Protein AF-A0A933A545-F1 (afdb_monomer_lite)

Foldseek 3Di:
DPPVPDPDDDPVVVVVVVVVVVVVVVVVCVVVVAAEEEDDPPDPVCVVCVVQVVPDDDDDRSHHYDDDDDDPDDDDDDPPDDPDD

Sequence (85 aa):
MCHRGRKIPSSAVFGQISQAFKKELRTWADGNGIPWIEFAKGDRKDDVVEPYRKRSTGDGVIMVGVAQEKANAWRGLKTVQGRQV

Structure (mmCIF, N/CA/C/O backbone):
data_AF-A0A933A545-F1
#
_entry.id   AF-A0A933A545-F1
#
loop_
_atom_site.group_PDB
_atom_site.id
_atom_site.type_symbol
_atom_site.label_atom_id
_atom_site.label_alt_id
_atom_site.label_comp_id
_atom_site.label_asym_id
_atom_site.label_entity_id
_atom_site.label_seq_id
_atom_site.pdbx_PDB_ins_code
_atom_site.Cartn_x
_atom_site.Cartn_y
_atom_site.Cartn_z
_atom_site.occupancy
_atom_site.B_iso_or_equiv
_atom_site.auth_seq_id
_atom_site.auth_comp_id
_atom_site.auth_asym_id
_atom_site.auth_atom_id
_atom_site.pdbx_PDB_model_num
ATOM 1 N N . MET A 1 1 ? 16.836 10.950 -26.834 1.00 51.34 1 MET A N 1
ATOM 2 C CA . MET A 1 1 ? 17.047 10.149 -25.605 1.00 51.34 1 MET A CA 1
ATOM 3 C C . MET A 1 1 ? 15.751 9.412 -25.285 1.00 51.34 1 MET A C 1
ATOM 5 O O . MET A 1 1 ? 14.733 10.068 -25.123 1.00 51.34 1 MET A O 1
ATOM 9 N N . CYS A 1 2 ? 15.736 8.075 -25.274 1.00 64.31 2 CYS A N 1
ATOM 10 C CA . CYS A 1 2 ? 14.529 7.328 -24.898 1.00 64.31 2 CYS A CA 1
ATOM 11 C C . CYS A 1 2 ? 14.429 7.294 -23.370 1.00 64.31 2 CYS A C 1
ATOM 13 O O . CYS A 1 2 ? 15.310 6.720 -22.734 1.00 64.31 2 CYS A O 1
ATOM 15 N N . HIS A 1 3 ? 13.359 7.860 -22.801 1.00 72.25 3 HIS A N 1
ATOM 16 C CA . HIS A 1 3 ? 13.121 8.026 -21.354 1.00 72.25 3 HIS A CA 1
ATOM 17 C C . HIS A 1 3 ? 13.372 6.756 -20.508 1.00 72.25 3 HIS A C 1
ATOM 19 O O . HIS A 1 3 ? 13.626 6.852 -19.314 1.00 72.25 3 HIS A O 1
ATOM 25 N N . ARG A 1 4 ? 13.333 5.557 -21.114 1.00 72.56 4 ARG A N 1
ATOM 26 C CA . ARG A 1 4 ? 13.535 4.264 -20.429 1.00 72.56 4 ARG A CA 1
ATOM 27 C C . ARG A 1 4 ? 14.461 3.291 -21.166 1.00 72.56 4 ARG A C 1
ATOM 29 O O . ARG A 1 4 ? 14.350 2.080 -20.990 1.00 72.56 4 ARG A O 1
ATOM 36 N N . GLY A 1 5 ? 15.326 3.803 -22.046 1.00 75.69 5 GLY A N 1
ATOM 37 C CA . GLY A 1 5 ? 16.370 3.014 -22.719 1.00 75.69 5 GLY A CA 1
ATOM 38 C C . GLY A 1 5 ? 15.877 1.911 -23.670 1.00 75.69 5 GLY A C 1
ATOM 39 O O . GLY A 1 5 ? 16.665 1.073 -24.099 1.00 75.69 5 GLY A O 1
ATOM 40 N N . ARG A 1 6 ? 14.582 1.873 -24.013 1.00 73.44 6 ARG A N 1
ATOM 41 C CA . ARG A 1 6 ? 14.016 0.893 -24.955 1.00 73.44 6 ARG A CA 1
ATOM 42 C C . ARG A 1 6 ? 13.956 1.484 -26.363 1.00 73.44 6 ARG A C 1
ATOM 44 O O . ARG A 1 6 ? 13.519 2.617 -26.523 1.00 73.44 6 ARG A O 1
ATOM 51 N N . LYS A 1 7 ? 14.355 0.692 -27.369 1.00 74.25 7 LYS A N 1
ATOM 52 C CA . LYS A 1 7 ? 14.331 1.077 -28.796 1.00 74.25 7 LYS A CA 1
ATOM 53 C C . LYS A 1 7 ? 12.920 1.346 -29.335 1.00 74.25 7 LYS A C 1
ATOM 55 O O . LYS A 1 7 ? 12.780 2.106 -30.280 1.00 74.25 7 LYS A O 1
ATOM 60 N N . ILE A 1 8 ? 11.900 0.725 -28.741 1.00 75.50 8 ILE A N 1
ATOM 61 C CA . ILE A 1 8 ? 10.490 0.889 -29.106 1.00 75.50 8 ILE A CA 1
ATOM 62 C C . ILE A 1 8 ? 9.617 0.975 -27.846 1.00 75.50 8 ILE A C 1
ATOM 64 O O . ILE A 1 8 ? 9.926 0.310 -26.847 1.00 75.50 8 ILE A O 1
ATOM 68 N N . PRO A 1 9 ? 8.522 1.756 -27.871 1.00 72.81 9 PRO A N 1
ATOM 69 C CA . PRO A 1 9 ? 7.520 1.726 -26.814 1.00 72.81 9 PRO A CA 1
ATOM 70 C C . PRO A 1 9 ? 6.834 0.354 -26.814 1.00 72.81 9 PRO A C 1
ATOM 72 O O . PRO A 1 9 ? 6.191 -0.035 -27.784 1.00 72.81 9 PRO A O 1
ATOM 75 N N . SER A 1 10 ? 7.004 -0.407 -25.731 1.00 79.94 10 SER A N 1
ATOM 76 C CA . SER A 1 10 ? 6.458 -1.760 -25.595 1.00 79.94 10 SER A CA 1
ATOM 77 C C . SER A 1 10 ? 5.556 -1.857 -24.373 1.00 79.94 10 SER A C 1
ATOM 79 O O . SER A 1 10 ? 5.946 -1.468 -23.272 1.00 79.94 10 SER A O 1
ATOM 81 N N . SER A 1 11 ? 4.379 -2.457 -24.549 1.00 75.44 11 SER A N 1
ATOM 82 C CA . SER A 1 11 ? 3.436 -2.731 -23.462 1.00 75.44 11 SER A CA 1
ATOM 83 C C . SER A 1 11 ? 3.983 -3.707 -22.414 1.00 75.44 11 SER A C 1
ATOM 85 O O . SER A 1 11 ? 3.572 -3.654 -21.257 1.00 75.44 11 SER A O 1
ATOM 87 N N . ALA A 1 12 ? 4.980 -4.532 -22.761 1.00 79.31 12 ALA A N 1
ATOM 88 C CA . ALA A 1 12 ? 5.667 -5.419 -21.816 1.00 79.31 12 ALA A CA 1
ATOM 89 C C . ALA A 1 12 ? 6.340 -4.652 -20.661 1.00 79.31 12 ALA A C 1
ATOM 91 O O . ALA A 1 12 ? 6.574 -5.196 -19.581 1.00 79.31 12 ALA A O 1
ATOM 92 N N . VAL A 1 13 ? 6.642 -3.371 -20.879 1.00 82.31 13 VAL A N 1
ATOM 93 C CA . VAL A 1 13 ? 7.263 -2.499 -19.885 1.00 82.31 13 VAL A CA 1
ATOM 94 C C . VAL A 1 13 ? 6.259 -2.060 -18.810 1.00 82.31 13 VAL A C 1
ATOM 96 O O . VAL A 1 13 ? 6.678 -1.779 -17.687 1.00 82.31 13 VAL A O 1
ATOM 99 N N . PHE A 1 14 ? 4.950 -2.045 -19.094 1.00 82.31 14 PHE A N 1
ATOM 100 C CA . PHE A 1 14 ? 3.929 -1.646 -18.116 1.00 82.31 14 PHE A CA 1
ATOM 101 C C . PHE A 1 14 ? 3.904 -2.568 -16.899 1.00 82.31 14 PHE A C 1
ATOM 103 O O . PHE A 1 14 ? 3.909 -2.079 -15.773 1.00 82.31 14 PHE A O 1
ATOM 110 N N . GLY A 1 15 ? 4.005 -3.885 -17.112 1.00 84.38 15 GLY A N 1
ATOM 111 C CA . GLY A 1 15 ? 4.082 -4.851 -16.014 1.00 84.38 15 GLY A CA 1
ATOM 112 C C . GLY A 1 15 ? 5.246 -4.561 -15.063 1.00 84.38 15 GLY A C 1
ATOM 113 O O . GLY A 1 15 ? 5.062 -4.569 -13.852 1.00 84.38 15 GLY A O 1
ATOM 114 N N . GLN A 1 16 ? 6.422 -4.210 -15.591 1.00 86.69 16 GLN A N 1
ATOM 115 C CA . GLN A 1 16 ? 7.595 -3.887 -14.767 1.00 86.69 16 GLN A CA 1
ATOM 116 C C . GLN A 1 16 ? 7.376 -2.629 -13.914 1.00 86.69 16 GLN A C 1
ATOM 118 O O . GLN A 1 16 ? 7.752 -2.631 -12.746 1.00 86.69 16 GLN A O 1
ATOM 123 N N . ILE A 1 17 ? 6.727 -1.588 -14.460 1.00 87.12 17 ILE A N 1
ATOM 124 C CA . ILE A 1 17 ? 6.383 -0.371 -13.694 1.00 87.12 17 ILE A CA 1
ATOM 125 C C . ILE A 1 17 ? 5.452 -0.728 -12.546 1.00 87.12 17 ILE A C 1
ATOM 127 O O . ILE A 1 17 ? 5.725 -0.393 -11.400 1.00 87.12 17 ILE A O 1
ATOM 131 N N . SER A 1 18 ? 4.346 -1.406 -12.861 1.00 87.94 18 SER A N 1
ATOM 132 C CA . SER A 1 18 ? 3.305 -1.690 -11.881 1.00 87.94 18 SER A CA 1
ATOM 133 C C . SER A 1 18 ? 3.827 -2.595 -10.770 1.00 87.94 18 SER A C 1
ATOM 135 O O . SER A 1 18 ? 3.4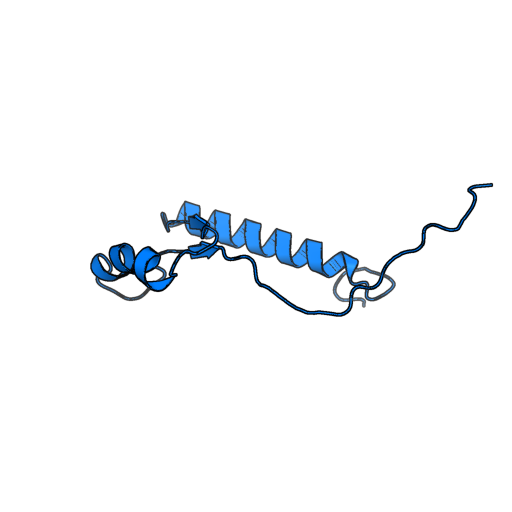56 -2.412 -9.615 1.00 87.94 18 SER A O 1
ATOM 137 N N . GLN A 1 19 ? 4.697 -3.558 -11.093 1.00 91.44 19 GLN A N 1
ATOM 138 C CA . GLN A 1 19 ? 5.328 -4.409 -10.084 1.00 91.44 19 GLN A CA 1
ATOM 139 C C . GLN A 1 19 ? 6.323 -3.634 -9.214 1.00 91.44 19 GLN A C 1
ATOM 141 O O . GLN A 1 19 ? 6.300 -3.817 -7.999 1.00 91.44 19 GLN A O 1
ATOM 146 N N . ALA A 1 20 ? 7.152 -2.761 -9.799 1.00 93.31 20 ALA A N 1
ATOM 147 C CA . ALA A 1 20 ? 8.075 -1.919 -9.036 1.00 93.31 20 ALA A CA 1
ATOM 148 C C . ALA A 1 20 ? 7.315 -0.999 -8.068 1.00 93.31 20 ALA A C 1
ATOM 150 O O . ALA A 1 20 ? 7.545 -1.064 -6.865 1.00 93.31 20 ALA A O 1
ATOM 151 N N . PHE A 1 21 ? 6.311 -0.276 -8.569 1.00 93.56 21 PHE A N 1
ATOM 152 C CA . PHE A 1 21 ? 5.472 0.601 -7.755 1.00 93.56 21 PHE A CA 1
ATOM 153 C C . PHE A 1 21 ? 4.783 -0.146 -6.603 1.00 93.56 21 PHE A C 1
ATOM 155 O O . PHE A 1 21 ? 4.839 0.291 -5.457 1.00 93.56 21 PHE A O 1
ATOM 162 N N . LYS A 1 22 ? 4.168 -1.308 -6.875 1.00 94.12 22 LYS A N 1
ATOM 163 C CA . LYS A 1 22 ? 3.522 -2.117 -5.824 1.00 94.12 22 LYS A CA 1
ATOM 164 C C . LYS A 1 22 ? 4.513 -2.590 -4.763 1.00 94.12 22 LYS A C 1
ATOM 166 O O . LYS A 1 22 ? 4.154 -2.638 -3.590 1.00 94.12 22 LYS A O 1
ATOM 171 N N . LYS A 1 23 ? 5.739 -2.939 -5.163 1.00 96.25 23 LYS A N 1
ATOM 172 C CA . LYS A 1 23 ? 6.800 -3.335 -4.232 1.00 96.25 23 LYS A CA 1
ATOM 173 C C . LYS A 1 23 ? 7.191 -2.167 -3.327 1.00 96.25 23 LYS A C 1
ATOM 175 O O . LYS A 1 23 ? 7.204 -2.340 -2.115 1.00 96.25 23 LYS A O 1
ATOM 180 N N . GLU A 1 24 ? 7.459 -0.999 -3.903 1.00 97.44 24 GLU A N 1
ATOM 181 C CA . GLU A 1 24 ? 7.834 0.202 -3.148 1.00 97.44 24 GLU A CA 1
ATOM 182 C C . GLU A 1 24 ? 6.721 0.642 -2.191 1.00 97.44 24 GLU A C 1
ATOM 184 O O . GLU A 1 24 ? 6.985 0.885 -1.015 1.00 97.44 24 GLU A O 1
ATOM 189 N N . LEU A 1 25 ? 5.464 0.640 -2.650 1.00 97.19 25 LEU A N 1
ATOM 190 C CA . LEU A 1 25 ? 4.311 0.960 -1.809 1.00 97.19 25 LEU A CA 1
ATOM 191 C C . LEU A 1 25 ? 4.155 -0.029 -0.647 1.00 97.19 25 LEU A C 1
ATOM 193 O O . LEU A 1 25 ? 3.845 0.384 0.468 1.00 97.19 25 LEU A O 1
ATOM 197 N N . ARG A 1 26 ? 4.383 -1.328 -0.884 1.00 97.25 26 ARG A N 1
ATOM 198 C CA . ARG A 1 26 ? 4.320 -2.341 0.177 1.00 97.25 26 ARG A CA 1
ATOM 199 C C . ARG A 1 26 ? 5.435 -2.157 1.202 1.00 97.25 26 ARG A C 1
ATOM 201 O O . ARG A 1 26 ? 5.155 -2.236 2.391 1.00 97.25 26 ARG A O 1
ATOM 208 N N . THR A 1 27 ? 6.665 -1.889 0.762 1.00 98.00 27 THR A N 1
ATOM 209 C CA . THR A 1 27 ? 7.783 -1.587 1.670 1.00 98.00 27 THR A CA 1
ATOM 210 C C . THR A 1 27 ? 7.506 -0.336 2.499 1.00 98.00 27 THR A C 1
ATOM 212 O O . THR A 1 27 ? 7.759 -0.333 3.699 1.00 98.00 27 THR A O 1
ATOM 215 N N . TRP A 1 28 ? 6.950 0.712 1.889 1.00 97.94 28 TRP A N 1
ATOM 216 C CA . TRP A 1 28 ? 6.556 1.916 2.616 1.00 97.94 28 TRP A CA 1
ATOM 217 C C . TRP A 1 28 ? 5.451 1.631 3.642 1.00 97.94 28 TRP A C 1
ATOM 219 O O . TRP A 1 28 ? 5.564 2.069 4.783 1.00 97.94 28 TRP A O 1
ATOM 229 N N . ALA A 1 29 ? 4.415 0.872 3.271 1.00 97.81 29 ALA A N 1
ATOM 230 C CA . ALA A 1 29 ? 3.327 0.526 4.185 1.00 97.81 29 ALA A CA 1
ATOM 231 C C . ALA A 1 29 ? 3.838 -0.276 5.391 1.00 97.81 29 ALA A C 1
ATOM 233 O O . ALA A 1 29 ? 3.529 0.071 6.527 1.00 97.81 29 ALA A O 1
ATOM 234 N N . ASP A 1 30 ? 4.681 -1.281 5.145 1.00 97.44 30 ASP A N 1
ATOM 235 C CA . ASP A 1 30 ? 5.327 -2.090 6.183 1.00 97.44 30 ASP A CA 1
ATOM 236 C C . ASP A 1 30 ? 6.171 -1.229 7.137 1.00 97.44 30 ASP A C 1
ATOM 238 O O . ASP A 1 30 ? 5.960 -1.256 8.348 1.00 97.44 30 ASP A O 1
ATOM 242 N N . GLY A 1 31 ? 7.028 -0.359 6.589 1.00 98.00 31 GLY A N 1
ATOM 243 C CA . GLY A 1 31 ? 7.870 0.544 7.379 1.00 98.00 31 GLY A CA 1
ATOM 244 C C . GLY A 1 31 ? 7.097 1.573 8.215 1.00 98.00 31 GLY A C 1
ATOM 245 O O . GLY A 1 31 ? 7.642 2.099 9.181 1.00 98.00 31 GLY A O 1
ATOM 246 N N . ASN A 1 32 ? 5.834 1.846 7.874 1.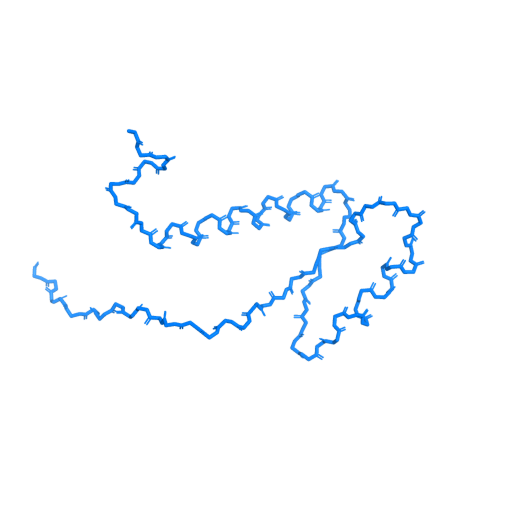00 96.31 32 ASN A N 1
ATOM 247 C CA . ASN A 1 32 ? 4.950 2.745 8.624 1.00 96.31 32 ASN A CA 1
ATOM 248 C C . ASN A 1 32 ? 3.909 1.992 9.476 1.00 96.31 32 ASN A C 1
ATOM 250 O O . ASN A 1 32 ? 3.042 2.627 10.075 1.00 96.31 32 ASN A O 1
ATOM 254 N N . GLY A 1 33 ? 3.954 0.655 9.524 1.00 95.56 33 GLY A N 1
ATOM 255 C CA . GLY A 1 33 ? 2.971 -0.156 10.252 1.00 95.56 33 GLY A CA 1
ATOM 256 C C . GLY A 1 33 ? 1.551 -0.072 9.679 1.00 95.56 33 GLY A C 1
ATOM 257 O O . GLY A 1 33 ? 0.578 -0.325 10.390 1.00 95.56 33 GLY A O 1
ATOM 258 N N . ILE A 1 34 ? 1.415 0.297 8.405 1.00 96.69 34 ILE A N 1
ATOM 259 C CA . ILE A 1 34 ? 0.128 0.449 7.730 1.00 96.69 34 ILE A CA 1
ATOM 260 C C . ILE A 1 34 ? -0.357 -0.934 7.268 1.00 96.69 34 ILE A C 1
ATOM 262 O O . ILE A 1 34 ? 0.327 -1.593 6.479 1.00 96.69 34 ILE A O 1
ATOM 266 N N . PRO A 1 35 ? -1.556 -1.375 7.689 1.00 96.62 35 PRO A N 1
ATOM 267 C CA . PRO A 1 35 ? -2.099 -2.675 7.310 1.00 96.62 35 PRO A CA 1
ATOM 268 C C . PRO A 1 35 ? -2.257 -2.826 5.794 1.00 96.62 35 PRO A C 1
ATOM 270 O O . PRO A 1 35 ? -2.834 -1.960 5.134 1.00 96.62 35 PRO A O 1
ATOM 273 N N . TRP A 1 36 ? -1.805 -3.958 5.251 1.00 97.06 36 TRP A N 1
ATOM 274 C CA . TRP A 1 36 ? -1.979 -4.328 3.846 1.00 97.06 36 TRP A CA 1
ATOM 275 C C . TRP A 1 36 ? -3.008 -5.449 3.713 1.00 97.06 36 TRP A C 1
ATOM 277 O O . TRP A 1 36 ? -2.736 -6.587 4.098 1.00 97.06 36 TRP A O 1
ATOM 287 N N . ILE A 1 37 ? -4.171 -5.146 3.141 1.00 95.75 37 ILE A N 1
ATOM 288 C CA . ILE A 1 37 ? -5.321 -6.054 3.110 1.00 95.75 37 ILE A CA 1
ATOM 289 C C . ILE A 1 37 ? -5.625 -6.468 1.675 1.00 95.75 37 ILE A C 1
ATOM 291 O O . ILE A 1 37 ? -5.850 -5.620 0.815 1.00 95.75 37 ILE A O 1
ATOM 295 N N . GLU A 1 38 ? -5.649 -7.770 1.405 1.00 94.19 38 GLU A N 1
ATOM 296 C CA . GLU A 1 38 ? -6.119 -8.306 0.127 1.00 94.19 38 GLU A CA 1
ATOM 297 C C . GLU A 1 38 ? -7.623 -8.569 0.213 1.00 94.19 38 GLU A C 1
ATOM 299 O O . GLU A 1 38 ? -8.069 -9.349 1.050 1.00 94.19 38 GLU A O 1
ATOM 304 N N . PHE A 1 39 ? -8.411 -7.909 -0.637 1.00 93.44 39 PHE A N 1
ATOM 305 C CA . PHE A 1 39 ? -9.857 -8.115 -0.657 1.00 93.44 39 PHE A CA 1
ATOM 306 C C . PHE A 1 39 ? -10.197 -9.466 -1.286 1.00 93.44 39 PHE A C 1
ATOM 308 O O . PHE A 1 39 ? -9.759 -9.779 -2.401 1.00 93.44 39 PHE A O 1
ATOM 315 N N . ALA A 1 40 ? -11.042 -10.236 -0.611 1.00 90.38 40 ALA A N 1
ATOM 316 C CA . ALA A 1 40 ? -11.597 -11.463 -1.142 1.00 90.38 40 ALA A CA 1
ATOM 317 C C . ALA A 1 40 ? -12.722 -11.174 -2.146 1.00 90.38 40 ALA A C 1
ATOM 319 O O . ALA A 1 40 ? -13.326 -10.096 -2.223 1.00 90.38 40 ALA A O 1
ATOM 320 N N . LYS A 1 41 ? -13.033 -12.180 -2.964 1.00 88.44 41 LYS A N 1
ATOM 321 C CA . LYS A 1 41 ? -14.156 -12.102 -3.897 1.00 88.44 41 LYS A CA 1
ATOM 322 C C . LYS A 1 41 ? -15.467 -12.021 -3.111 1.00 88.44 41 LYS A C 1
ATOM 324 O O . LYS A 1 41 ? -15.819 -12.962 -2.414 1.00 88.44 41 LYS A O 1
ATOM 329 N N . GLY A 1 42 ? -16.222 -10.947 -3.332 1.00 87.69 42 GLY A N 1
ATOM 330 C CA . GLY A 1 42 ? -17.514 -10.724 -2.676 1.00 87.69 42 GLY A CA 1
ATOM 331 C C . GLY A 1 42 ? -17.435 -9.812 -1.455 1.00 87.69 42 GLY A C 1
ATOM 332 O O . GLY A 1 42 ? -18.485 -9.407 -0.966 1.00 87.69 42 GLY A O 1
ATOM 333 N N . ASP A 1 43 ? -16.230 -9.420 -1.025 1.00 91.12 43 ASP A N 1
ATOM 334 C CA . ASP A 1 43 ? -16.081 -8.445 0.049 1.00 91.12 43 ASP A CA 1
ATOM 335 C C . ASP A 1 43 ? -16.704 -7.106 -0.334 1.00 91.12 43 ASP A C 1
ATOM 337 O O . ASP A 1 43 ? -16.417 -6.509 -1.383 1.00 91.12 43 ASP A O 1
ATOM 341 N N . ARG A 1 44 ? -17.524 -6.595 0.578 1.00 91.00 44 ARG A N 1
ATOM 342 C CA . ARG A 1 44 ? -17.903 -5.192 0.585 1.00 91.00 44 ARG A CA 1
ATOM 343 C C . ARG A 1 44 ? -16.750 -4.414 1.198 1.00 91.00 44 ARG A C 1
ATOM 345 O O . ARG A 1 44 ? -16.481 -4.493 2.389 1.00 91.00 44 ARG A O 1
ATOM 352 N N . LYS A 1 45 ? -16.050 -3.661 0.354 1.00 90.62 45 LYS A N 1
ATOM 353 C CA . LYS A 1 45 ? -14.842 -2.918 0.742 1.00 90.62 45 LYS A CA 1
ATOM 354 C C . LYS A 1 45 ? -15.066 -2.000 1.946 1.00 90.62 45 LYS A C 1
ATOM 356 O O . LYS A 1 45 ? -14.163 -1.861 2.754 1.00 90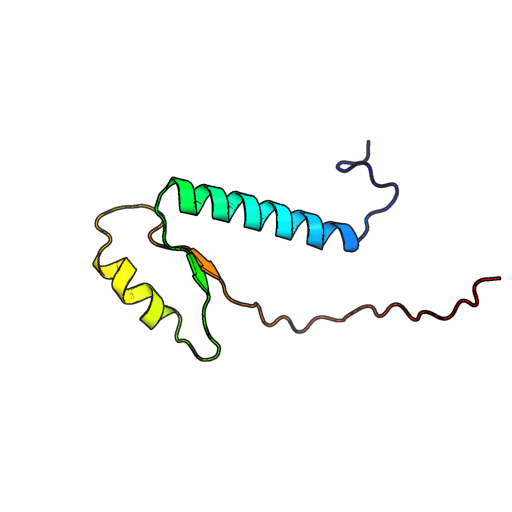.62 45 LYS A O 1
ATOM 361 N N . ASP A 1 46 ? -16.247 -1.393 2.053 1.00 92.81 46 ASP A N 1
ATOM 362 C CA . ASP A 1 46 ? -16.577 -0.490 3.158 1.00 92.81 46 ASP A CA 1
ATOM 363 C C . ASP A 1 46 ? -16.593 -1.224 4.507 1.00 92.81 46 ASP A C 1
ATOM 365 O O . ASP A 1 46 ? -15.932 -0.781 5.438 1.00 92.81 46 ASP A O 1
ATOM 369 N N . ASP A 1 47 ? -17.210 -2.410 4.567 1.00 95.00 4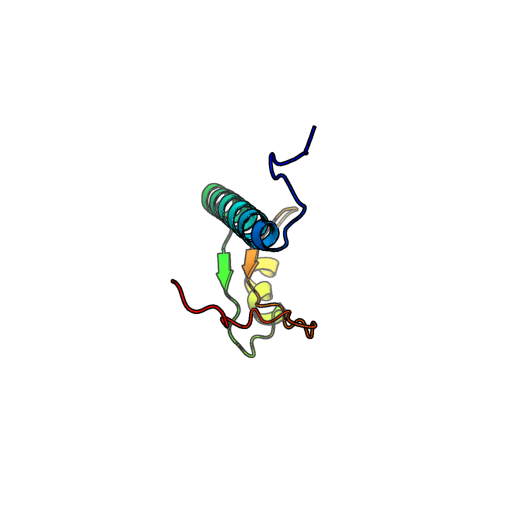7 ASP A N 1
ATOM 370 C CA . ASP A 1 47 ? -17.249 -3.256 5.768 1.00 95.00 47 ASP A CA 1
ATOM 371 C C . ASP A 1 47 ? -15.840 -3.684 6.218 1.00 95.00 47 ASP A C 1
ATOM 373 O O . ASP A 1 47 ? -15.525 -3.684 7.407 1.00 95.00 47 ASP A O 1
ATOM 377 N N . VAL A 1 48 ? -14.951 -3.990 5.266 1.00 94.75 48 VAL A N 1
ATOM 378 C CA . VAL A 1 48 ? -13.549 -4.340 5.558 1.00 94.75 48 VAL A CA 1
ATOM 379 C C . VAL A 1 48 ? -12.755 -3.131 6.073 1.00 94.75 48 VAL A C 1
ATOM 381 O O . VAL A 1 48 ? -11.886 -3.281 6.931 1.00 94.75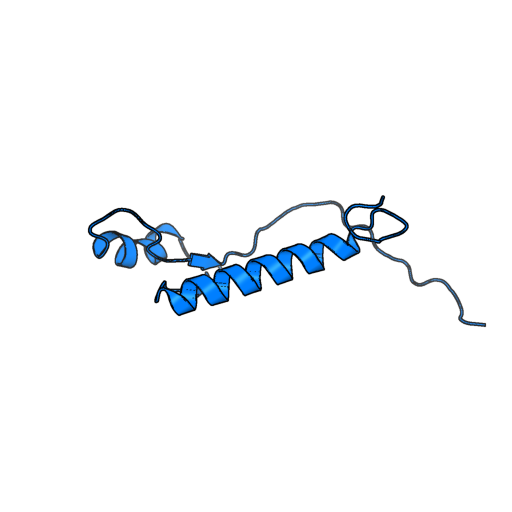 48 VAL A O 1
ATOM 384 N N . VAL A 1 49 ? -13.040 -1.925 5.570 1.00 95.06 49 VAL A N 1
ATOM 385 C CA . VAL A 1 49 ? -12.331 -0.683 5.935 1.00 95.06 49 VAL A CA 1
ATOM 386 C C . VAL A 1 49 ? -12.859 -0.081 7.244 1.00 95.06 49 VAL A C 1
ATOM 388 O O . VAL A 1 49 ? -12.097 0.553 7.981 1.00 95.06 49 VAL A O 1
ATOM 391 N N . GLU A 1 50 ? -14.138 -0.285 7.565 1.00 95.19 50 GLU A N 1
ATOM 392 C CA . GLU A 1 50 ? -14.822 0.266 8.739 1.00 95.19 50 GLU A CA 1
ATOM 393 C C . GLU A 1 50 ? -14.028 0.149 10.061 1.00 95.19 50 GLU A C 1
ATOM 395 O O . GLU A 1 50 ? -13.851 1.173 10.735 1.00 95.19 50 GLU A O 1
ATOM 400 N N . PRO A 1 51 ? -13.484 -1.026 10.450 1.00 94.88 51 PRO A N 1
ATOM 401 C CA . PRO A 1 51 ? -12.747 -1.158 11.705 1.00 94.88 51 PRO A CA 1
ATOM 402 C C . PRO A 1 51 ? -11.452 -0.341 11.750 1.00 94.88 51 PRO A C 1
ATOM 404 O O . PRO A 1 51 ? -11.014 0.010 12.846 1.00 94.88 51 PRO A O 1
ATOM 407 N N . TYR A 1 52 ? -10.833 -0.042 10.605 1.00 94.56 52 TYR A N 1
ATOM 408 C CA . TYR A 1 52 ? -9.648 0.818 10.525 1.00 94.56 52 TYR A CA 1
ATOM 409 C C . TYR A 1 52 ? -10.045 2.288 10.621 1.00 94.56 52 TYR A C 1
ATOM 411 O O . TYR A 1 52 ? -9.407 3.058 11.338 1.00 94.56 52 TYR A O 1
ATOM 419 N N . ARG A 1 53 ? -11.145 2.670 9.961 1.00 92.62 53 ARG A N 1
ATOM 420 C CA . ARG A 1 53 ? -11.669 4.041 10.007 1.00 92.62 53 ARG A CA 1
ATOM 421 C C . ARG A 1 53 ? -12.081 4.431 11.425 1.00 92.62 53 ARG A C 1
ATOM 423 O O . ARG A 1 53 ? -11.726 5.514 11.868 1.00 92.62 53 ARG A O 1
ATOM 430 N N . LYS A 1 54 ? -12.761 3.544 12.158 1.00 94.75 54 LYS A N 1
ATOM 431 C CA . LYS A 1 54 ? -13.193 3.798 13.548 1.00 94.75 54 LYS A CA 1
ATOM 432 C C . LYS A 1 54 ? -12.032 4.001 14.533 1.00 94.75 54 LYS A C 1
ATOM 434 O O . LYS A 1 54 ? -12.221 4.646 15.556 1.00 94.75 54 LYS A O 1
ATOM 439 N N . ARG A 1 55 ? -10.852 3.437 14.249 1.00 91.88 55 ARG A N 1
ATOM 440 C CA . ARG A 1 55 ? -9.644 3.561 15.092 1.00 91.88 55 ARG A CA 1
ATOM 441 C C . ARG A 1 55 ? -8.769 4.753 14.713 1.00 91.88 55 ARG A C 1
ATOM 443 O O . ARG A 1 55 ? -7.848 5.080 15.453 1.00 91.88 55 ARG A O 1
ATOM 450 N N . SER A 1 56 ? -9.017 5.359 13.555 1.00 91.38 56 SER A N 1
ATOM 451 C CA . SER A 1 56 ? -8.266 6.514 13.084 1.00 91.38 56 SER A CA 1
ATOM 452 C C . SER A 1 56 ? -8.699 7.770 13.831 1.00 91.38 56 SER A C 1
ATOM 454 O O . SER A 1 56 ? -9.889 8.020 14.008 1.00 91.38 56 SER A O 1
ATOM 456 N N . THR A 1 57 ? -7.723 8.558 14.268 1.00 87.50 57 THR A N 1
ATOM 457 C CA . THR A 1 57 ? -7.929 9.782 15.054 1.00 87.50 57 THR A CA 1
ATOM 458 C C . THR A 1 57 ? -7.333 11.025 14.390 1.00 87.50 57 THR A C 1
ATOM 460 O O . THR A 1 57 ? -7.351 12.097 14.987 1.00 87.50 57 THR A O 1
ATOM 463 N N . GLY A 1 58 ? -6.821 10.907 13.162 1.00 86.31 58 GLY A N 1
ATOM 464 C CA . GLY A 1 58 ? -6.174 12.006 12.447 1.00 86.31 58 GLY A CA 1
ATOM 465 C C . GLY A 1 58 ? -5.968 11.719 10.964 1.00 86.31 58 GLY A C 1
ATOM 466 O O . GLY A 1 58 ? -6.371 10.674 10.449 1.00 86.31 58 GLY A O 1
ATOM 467 N N . ASP A 1 59 ? -5.332 12.666 10.281 1.00 90.75 59 ASP A N 1
ATOM 468 C CA . ASP A 1 59 ? -5.041 12.573 8.856 1.00 90.75 59 ASP A CA 1
ATOM 469 C C . ASP A 1 59 ? -3.942 11.551 8.556 1.00 90.75 59 ASP A C 1
ATOM 471 O O . ASP A 1 59 ? -2.932 11.454 9.255 1.00 90.75 59 ASP A O 1
ATOM 475 N N . GLY A 1 60 ? -4.125 10.800 7.472 1.00 92.75 60 GLY A N 1
ATOM 476 C CA . GLY A 1 60 ? -3.125 9.858 6.989 1.00 92.75 60 GLY A CA 1
ATOM 477 C C . GLY A 1 60 ? -3.717 8.608 6.355 1.00 92.75 60 GLY A C 1
ATOM 478 O O . GLY A 1 60 ? -4.926 8.471 6.156 1.00 92.75 60 GLY A O 1
ATOM 479 N N . VAL A 1 61 ? -2.830 7.674 6.019 1.00 95.75 61 VAL A N 1
ATOM 480 C CA . VAL A 1 61 ? -3.205 6.378 5.451 1.00 95.75 61 VAL A CA 1
ATOM 481 C C . VAL A 1 61 ? -3.442 5.387 6.586 1.00 95.75 61 VAL A C 1
ATOM 483 O O . VAL A 1 61 ? -2.524 5.043 7.320 1.00 95.75 61 VAL A O 1
ATOM 486 N N . ILE A 1 62 ? -4.681 4.910 6.707 1.00 95.69 62 ILE A N 1
ATOM 487 C CA . ILE A 1 62 ? -5.110 4.001 7.787 1.00 95.69 62 ILE A CA 1
ATOM 488 C C . ILE A 1 62 ? -4.974 2.516 7.422 1.00 95.69 62 ILE A C 1
ATOM 490 O O . ILE A 1 62 ? -4.910 1.664 8.302 1.00 95.69 62 ILE A O 1
ATOM 494 N N . MET A 1 63 ? -4.968 2.206 6.122 1.00 96.12 63 MET A N 1
ATOM 495 C CA . MET A 1 63 ? -4.711 0.887 5.539 1.00 96.12 63 MET A CA 1
ATOM 496 C C . MET A 1 63 ? -4.509 1.007 4.020 1.00 96.12 63 MET A C 1
ATOM 498 O O . MET A 1 63 ? -4.968 1.969 3.399 1.00 96.12 63 MET A O 1
ATOM 502 N N . VAL A 1 64 ? -3.888 -0.001 3.408 1.00 96.69 64 VAL A N 1
ATOM 503 C CA . VAL A 1 64 ? -3.799 -0.179 1.952 1.00 96.69 64 VAL A CA 1
ATOM 504 C C . VAL A 1 64 ? -4.586 -1.423 1.556 1.00 96.69 64 VAL A C 1
ATOM 506 O O . VAL A 1 64 ? -4.306 -2.521 2.030 1.00 96.69 64 VAL A O 1
ATOM 509 N N . GLY A 1 65 ? -5.581 -1.256 0.684 1.00 95.00 65 GLY A N 1
ATOM 510 C CA . GLY A 1 65 ? -6.425 -2.347 0.199 1.00 95.00 65 GLY A CA 1
ATOM 511 C C . GLY A 1 65 ? -6.060 -2.759 -1.224 1.00 95.00 65 GLY A C 1
ATOM 512 O O . GLY A 1 65 ? -6.017 -1.916 -2.120 1.00 95.00 65 GLY A O 1
ATOM 513 N N . VAL A 1 66 ? -5.847 -4.052 -1.458 1.00 93.75 66 VAL A N 1
ATOM 514 C CA . VAL A 1 66 ? -5.564 -4.622 -2.779 1.00 93.75 66 VAL A CA 1
ATOM 515 C C . VAL A 1 66 ? -6.810 -5.284 -3.326 1.00 93.75 66 VAL A C 1
ATOM 517 O O . VAL A 1 66 ? -7.289 -6.283 -2.798 1.00 93.75 66 VAL A O 1
ATOM 520 N N . ALA A 1 67 ? -7.319 -4.731 -4.422 1.00 90.62 67 ALA A N 1
ATOM 521 C CA . ALA A 1 67 ? -8.392 -5.325 -5.202 1.00 90.62 67 ALA A CA 1
ATOM 522 C C . ALA A 1 67 ? -7.885 -5.647 -6.605 1.00 90.62 67 ALA A C 1
ATOM 524 O O . ALA A 1 67 ? -7.157 -4.858 -7.210 1.00 90.62 67 ALA A O 1
ATOM 525 N N . GLN A 1 68 ? -8.341 -6.765 -7.163 1.00 80.50 68 GLN A N 1
ATOM 526 C CA . GLN A 1 68 ? -8.212 -6.988 -8.594 1.00 80.50 68 GLN A CA 1
ATOM 527 C C . GLN A 1 68 ? -9.203 -6.079 -9.329 1.00 80.50 68 GLN A C 1
ATOM 529 O O . GLN A 1 68 ? -10.420 -6.202 -9.171 1.00 80.50 68 GLN A O 1
ATOM 534 N N . GLU A 1 69 ? -8.686 -5.177 -10.158 1.00 76.81 69 GLU A N 1
ATOM 535 C CA . GLU A 1 69 ? -9.518 -4.454 -11.112 1.00 76.81 69 GLU A CA 1
ATOM 536 C C . GLU A 1 69 ? -10.083 -5.435 -12.151 1.00 76.81 69 GLU A C 1
ATOM 538 O O . GLU A 1 69 ? -9.365 -6.275 -12.702 1.00 76.81 69 GLU A O 1
ATOM 543 N N . LYS A 1 70 ? -11.386 -5.338 -12.428 1.00 68.94 70 LYS A N 1
ATOM 544 C CA . LYS A 1 70 ? -12.024 -6.052 -13.537 1.00 68.94 70 LYS A CA 1
ATOM 545 C C . LYS A 1 70 ? -12.113 -5.111 -14.734 1.00 68.94 70 LYS A C 1
ATOM 547 O O . LYS A 1 70 ? -13.119 -4.432 -14.910 1.00 68.94 70 LYS A O 1
ATOM 552 N N . ALA A 1 71 ? -11.061 -5.075 -15.544 1.00 68.44 71 ALA A N 1
ATOM 553 C CA . ALA A 1 71 ? -11.061 -4.336 -16.801 1.00 68.44 71 ALA A CA 1
ATOM 554 C C . ALA A 1 71 ? -11.502 -5.241 -17.962 1.00 68.44 71 ALA A C 1
ATOM 556 O O . ALA A 1 71 ? -10.880 -6.274 -18.227 1.00 68.44 71 ALA A O 1
ATOM 557 N N . ASN A 1 72 ? -12.549 -4.834 -18.684 1.00 69.75 72 ASN A N 1
ATOM 558 C CA . ASN A 1 72 ? -12.896 -5.409 -19.984 1.00 69.75 72 ASN A CA 1
ATOM 559 C C . ASN A 1 72 ? -12.117 -4.651 -21.062 1.00 69.75 72 ASN A C 1
ATOM 561 O O . ASN A 1 72 ? -12.555 -3.604 -21.529 1.00 69.75 72 ASN A O 1
ATOM 565 N N . ALA A 1 73 ? -10.939 -5.156 -21.422 1.00 72.12 73 ALA A N 1
ATOM 566 C CA . ALA A 1 73 ? -10.090 -4.559 -22.448 1.00 72.12 73 ALA A CA 1
ATOM 567 C C . ALA A 1 73 ? -9.736 -5.579 -23.536 1.00 72.12 73 ALA A C 1
ATOM 569 O O . ALA A 1 73 ? -9.617 -6.779 -23.272 1.00 72.12 73 ALA A O 1
ATOM 570 N N . TRP A 1 74 ? -9.532 -5.085 -24.759 1.00 74.94 74 TRP A N 1
ATOM 571 C CA . TRP A 1 74 ? -9.035 -5.888 -25.873 1.00 74.94 74 TRP A CA 1
ATOM 572 C C . TRP A 1 74 ? -7.634 -6.431 -25.547 1.00 74.94 74 TRP A C 1
ATOM 574 O O . TRP A 1 74 ? -6.717 -5.666 -25.238 1.00 74.94 74 TRP A O 1
ATOM 584 N N . ARG A 1 75 ? -7.459 -7.758 -25.590 1.00 68.12 75 ARG A N 1
ATOM 585 C CA . ARG A 1 75 ? -6.156 -8.415 -25.398 1.00 68.12 75 ARG A CA 1
ATOM 586 C C . ARG A 1 75 ? -5.532 -8.736 -26.750 1.00 68.12 75 ARG A C 1
ATOM 588 O O . ARG A 1 75 ? -6.072 -9.544 -27.499 1.00 68.12 75 ARG A O 1
ATOM 595 N N . GLY A 1 76 ? -4.351 -8.181 -27.014 1.00 73.00 76 GLY A N 1
ATOM 596 C CA . GLY A 1 76 ? -3.498 -8.648 -28.103 1.00 73.00 76 GLY A CA 1
ATOM 597 C C . GLY A 1 76 ? -2.926 -10.026 -27.768 1.00 73.00 76 GLY A C 1
ATOM 598 O O . GLY A 1 76 ? -2.180 -10.170 -26.800 1.00 73.00 76 GLY A O 1
ATOM 599 N N . LEU A 1 77 ? -3.284 -11.044 -28.547 1.00 73.31 77 LEU A N 1
ATOM 600 C CA . LEU A 1 77 ? -2.730 -12.393 -28.429 1.00 73.31 77 LEU A CA 1
ATOM 601 C C . LEU A 1 77 ? -1.497 -12.509 -29.334 1.00 73.31 77 LEU A C 1
ATOM 603 O O . LEU A 1 77 ? -1.541 -12.118 -30.498 1.00 73.31 77 LEU A O 1
ATOM 607 N N . LYS A 1 78 ? -0.391 -13.060 -28.818 1.00 67.69 78 LYS A N 1
ATOM 608 C CA . LYS A 1 78 ? 0.755 -13.443 -29.653 1.00 67.69 78 LYS A CA 1
ATOM 609 C C . LYS A 1 78 ? 0.532 -14.869 -30.147 1.00 67.69 78 LYS A C 1
ATOM 611 O O . LYS A 1 78 ? 0.710 -15.814 -29.382 1.00 67.69 78 LYS A O 1
ATOM 616 N N . THR A 1 79 ? 0.184 -15.029 -31.418 1.00 68.62 79 THR A N 1
ATOM 617 C CA . THR A 1 79 ? 0.213 -16.344 -32.066 1.00 68.62 79 THR A CA 1
ATOM 618 C C . THR A 1 79 ? 1.671 -16.760 -32.227 1.00 68.62 79 THR A C 1
ATOM 620 O O . THR A 1 79 ? 2.426 -16.137 -32.973 1.00 68.62 79 THR A O 1
ATOM 623 N N . VAL A 1 80 ? 2.098 -17.800 -31.514 1.00 65.88 80 VAL A N 1
ATOM 624 C CA . VAL A 1 80 ? 3.380 -18.466 -31.771 1.00 65.88 80 VAL A CA 1
ATOM 625 C C 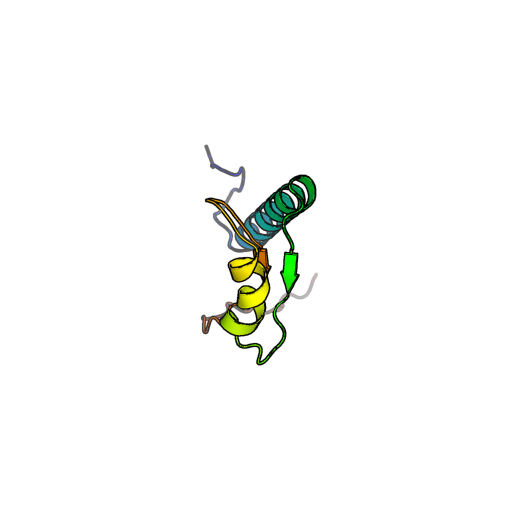. VAL A 1 80 ? 3.241 -19.352 -33.011 1.00 65.88 80 VAL A C 1
ATOM 627 O O . VAL A 1 80 ? 3.136 -20.566 -32.916 1.00 65.88 80 VAL A O 1
ATOM 630 N N . GLN A 1 81 ? 3.204 -18.747 -34.197 1.00 53.97 81 GLN A N 1
ATOM 631 C CA . GLN A 1 81 ? 3.484 -19.465 -35.441 1.00 53.97 81 GLN A CA 1
ATOM 632 C C . GLN A 1 81 ? 4.828 -18.988 -35.975 1.00 53.97 81 GLN A C 1
ATOM 634 O O . GLN A 1 81 ? 4.946 -17.945 -36.607 1.00 53.97 81 GLN A O 1
ATOM 639 N N . GLY A 1 82 ? 5.853 -19.765 -35.655 1.00 52.25 82 GLY A N 1
ATOM 640 C CA . GLY A 1 82 ? 7.198 -19.616 -36.178 1.00 52.25 82 GLY A CA 1
ATOM 641 C C . GLY A 1 82 ? 7.977 -20.861 -35.800 1.00 52.25 82 GLY A C 1
ATOM 642 O O . GLY A 1 82 ? 8.381 -21.008 -34.650 1.00 52.25 82 GLY A O 1
ATOM 643 N N . ARG A 1 83 ? 8.120 -21.787 -36.751 1.00 54.28 83 ARG A N 1
ATOM 644 C CA . ARG A 1 83 ? 9.043 -22.919 -36.647 1.00 54.28 83 ARG A CA 1
ATOM 645 C C . ARG A 1 83 ? 10.437 -22.332 -36.438 1.00 54.28 83 ARG A C 1
ATOM 647 O O . ARG A 1 83 ? 10.911 -21.594 -37.295 1.00 54.28 83 ARG A O 1
ATOM 654 N N . GLN A 1 84 ? 11.051 -22.627 -35.297 1.00 56.06 84 GLN A N 1
ATOM 655 C CA . GLN A 1 84 ? 12.479 -22.398 -35.108 1.00 56.06 84 GLN A CA 1
ATOM 656 C C . GLN A 1 84 ? 13.190 -23.320 -36.107 1.00 56.06 84 GLN A C 1
ATOM 658 O O . GLN A 1 84 ? 13.113 -24.544 -35.976 1.00 56.06 84 GLN A O 1
ATOM 663 N N . VAL A 1 85 ? 13.750 -22.729 -37.160 1.00 52.34 85 VAL A N 1
ATOM 664 C CA . VAL A 1 85 ? 14.775 -23.348 -38.007 1.00 52.34 85 VAL A CA 1
ATOM 665 C C . VAL A 1 85 ? 16.130 -22.817 -37.582 1.00 52.34 85 VAL A C 1
ATOM 667 O O . VAL A 1 85 ? 16.174 -21.645 -37.138 1.00 52.34 85 VAL A O 1
#

pLDDT: mean 84.51, std 13.09, range [51.34, 98.0]

Secondary structure (DSSP, 8-state):
--TTS-SS--THHHHHHHHHHHHHHHHHHHHTT--EEEPPTT--HHHHHHHHHTT--SSS---EEE-------PPPP--------

Radius of gyration: 19.43 Å; chains: 1; bounding box: 35×36×53 Å